Protein AF-A0A1G5Q2S7-F1 (afdb_monomer_lite)

pLDDT: mean 78.2, std 12.42, range [42.72, 90.0]

Radius of gyration: 14.37 Å; chains: 1; bounding box: 30×18×48 Å

Organism: NCBI:txid1156985

Structure (mmCIF, N/CA/C/O backbone):
data_AF-A0A1G5Q2S7-F1
#
_entry.id   AF-A0A1G5Q2S7-F1
#
loop_
_atom_site.group_PDB
_atom_site.id
_atom_site.type_symbol
_atom_site.label_atom_id
_atom_site.label_alt_id
_atom_site.label_comp_id
_atom_site.label_asym_id
_atom_site.label_entity_id
_atom_site.label_seq_id
_atom_site.pdbx_PDB_ins_code
_atom_site.Cartn_x
_atom_site.Cartn_y
_atom_site.Cartn_z
_atom_site.occupancy
_atom_site.B_iso_or_equiv
_atom_site.auth_seq_id
_atom_site.auth_comp_id
_atom_site.auth_asym_id
_atom_site.auth_atom_id
_atom_site.pdbx_PDB_model_num
ATOM 1 N N . MET A 1 1 ? 16.362 -1.936 -5.388 1.00 53.50 1 MET A N 1
ATOM 2 C CA . MET A 1 1 ? 16.734 -0.792 -4.516 1.00 53.50 1 MET A CA 1
ATOM 3 C C . MET A 1 1 ? 15.872 -0.976 -3.285 1.00 53.50 1 MET A C 1
ATOM 5 O O . MET A 1 1 ? 14.707 -1.240 -3.501 1.00 53.50 1 MET A O 1
ATOM 9 N N . ASN A 1 2 ? 16.368 -0.944 -2.045 1.00 68.25 2 ASN A N 1
ATOM 10 C CA . ASN A 1 2 ? 15.500 -1.323 -0.920 1.00 68.25 2 ASN A CA 1
ATOM 11 C C . ASN A 1 2 ? 14.470 -0.213 -0.614 1.00 68.25 2 ASN A C 1
ATOM 13 O O . ASN A 1 2 ? 14.726 0.672 0.201 1.00 68.25 2 ASN A O 1
ATOM 17 N N . THR A 1 3 ? 13.330 -0.241 -1.313 1.00 78.94 3 THR A N 1
ATOM 18 C CA . THR A 1 3 ? 12.233 0.741 -1.238 1.00 78.94 3 THR A CA 1
ATOM 19 C C . THR A 1 3 ? 11.740 0.943 0.197 1.00 78.94 3 THR A C 1
ATOM 21 O O . THR A 1 3 ? 11.370 2.054 0.578 1.00 78.94 3 THR A O 1
ATOM 24 N N . ALA A 1 4 ? 11.863 -0.088 1.040 1.00 75.69 4 ALA A N 1
ATOM 25 C CA . ALA A 1 4 ? 11.543 -0.017 2.460 1.00 75.69 4 ALA A CA 1
ATOM 26 C C . ALA A 1 4 ? 12.395 1.020 3.207 1.00 75.69 4 ALA A C 1
ATOM 28 O O . ALA A 1 4 ? 11.874 1.747 4.044 1.00 75.69 4 ALA A O 1
ATOM 29 N N . ILE A 1 5 ? 13.688 1.152 2.883 1.00 75.81 5 ILE A N 1
ATOM 30 C CA . ILE A 1 5 ? 14.589 2.108 3.552 1.00 75.81 5 ILE A CA 1
ATOM 31 C C . ILE A 1 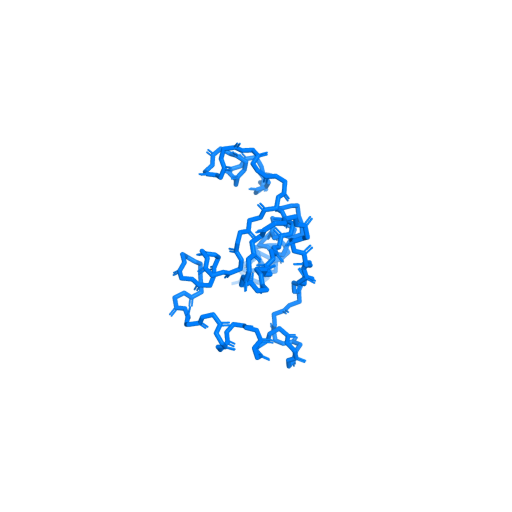5 ? 14.189 3.553 3.233 1.00 75.81 5 ILE A C 1
ATOM 33 O O . ILE A 1 5 ? 14.156 4.395 4.129 1.00 75.81 5 ILE A O 1
ATOM 37 N N . MET A 1 6 ? 13.821 3.826 1.979 1.00 81.12 6 MET A N 1
ATOM 38 C CA . MET A 1 6 ? 13.303 5.133 1.563 1.00 81.12 6 MET A CA 1
ATOM 39 C C . MET A 1 6 ? 11.993 5.461 2.291 1.00 81.12 6 MET A C 1
ATOM 41 O O . MET A 1 6 ? 11.843 6.544 2.852 1.00 81.1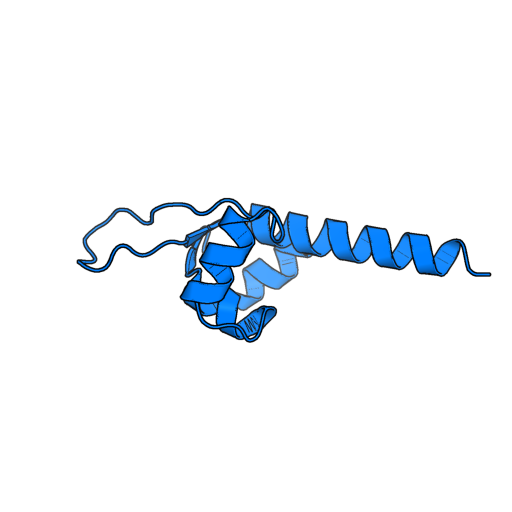2 6 MET A O 1
ATOM 45 N N . MET A 1 7 ? 11.051 4.513 2.322 1.00 78.44 7 MET A N 1
ATOM 46 C CA . MET A 1 7 ? 9.760 4.704 2.986 1.00 78.44 7 MET A CA 1
ATOM 47 C C . MET A 1 7 ? 9.893 4.890 4.493 1.00 78.44 7 MET A C 1
ATOM 49 O O . MET A 1 7 ? 9.211 5.743 5.053 1.00 78.44 7 MET A O 1
ATOM 53 N N . MET A 1 8 ? 10.796 4.157 5.149 1.00 79.88 8 MET A N 1
ATOM 54 C CA . MET A 1 8 ? 11.072 4.348 6.574 1.00 79.88 8 MET A CA 1
ATOM 55 C C . MET A 1 8 ? 11.556 5.771 6.868 1.00 79.88 8 MET A C 1
ATOM 57 O O . MET A 1 8 ? 11.146 6.348 7.870 1.00 79.88 8 MET A O 1
ATOM 61 N N . ALA A 1 9 ? 12.366 6.377 5.997 1.00 82.31 9 ALA A N 1
ATOM 62 C CA . ALA A 1 9 ? 12.773 7.770 6.171 1.00 82.31 9 ALA A CA 1
ATOM 63 C C . ALA A 1 9 ? 11.598 8.753 5.992 1.00 82.31 9 ALA A C 1
ATOM 65 O O . ALA A 1 9 ? 11.457 9.682 6.784 1.00 82.31 9 ALA A O 1
ATOM 66 N N . MET A 1 10 ? 10.733 8.531 4.995 1.00 79.19 10 MET A N 1
ATOM 67 C CA . MET A 1 10 ? 9.592 9.415 4.697 1.00 79.19 10 MET A CA 1
ATOM 68 C C . MET A 1 10 ? 8.483 9.349 5.752 1.00 79.19 10 MET A C 1
ATOM 70 O O . MET A 1 10 ? 7.922 10.375 6.126 1.00 79.19 10 MET A O 1
ATOM 74 N N . TYR A 1 11 ? 8.195 8.153 6.265 1.00 81.88 11 TYR A N 1
ATOM 75 C CA . TYR A 1 11 ? 7.147 7.919 7.262 1.00 81.88 11 TYR A CA 1
ATOM 76 C C . TYR A 1 11 ? 7.700 7.794 8.685 1.00 81.88 11 TYR A C 1
ATOM 78 O O . TYR A 1 11 ? 7.075 7.162 9.529 1.00 81.88 11 TYR A O 1
ATOM 86 N N . ASN A 1 12 ? 8.879 8.360 8.965 1.00 79.75 12 ASN A N 1
ATOM 87 C CA . ASN A 1 12 ? 9.490 8.393 10.301 1.00 79.75 12 ASN A CA 1
ATOM 88 C C . ASN A 1 12 ? 9.525 7.022 11.019 1.00 79.75 12 ASN A C 1
ATOM 90 O O . ASN A 1 12 ? 9.270 6.918 12.213 1.00 79.75 12 ASN A O 1
ATOM 94 N N . ALA A 1 13 ? 9.827 5.961 10.268 1.00 76.56 13 ALA A N 1
ATOM 95 C CA . ALA A 1 13 ? 9.875 4.571 10.719 1.00 76.56 13 ALA A CA 1
ATOM 96 C C . ALA A 1 13 ? 8.570 4.048 11.359 1.00 76.56 13 ALA A C 1
ATOM 98 O O . ALA A 1 13 ? 8.598 3.091 12.134 1.00 76.56 13 ALA A O 1
ATOM 99 N N . GLN A 1 14 ? 7.415 4.630 11.018 1.00 79.50 14 GLN A N 1
ATOM 100 C CA . GLN A 1 14 ? 6.118 4.096 11.427 1.00 79.50 14 GLN A CA 1
ATOM 101 C C . GLN A 1 14 ? 5.892 2.707 10.811 1.00 79.50 14 GLN A C 1
ATOM 103 O O . GLN A 1 14 ? 5.936 2.534 9.594 1.00 79.50 14 GLN A O 1
ATOM 108 N N . ALA A 1 15 ? 5.611 1.711 11.657 1.00 81.94 15 ALA A N 1
ATOM 109 C CA . ALA A 1 15 ? 5.341 0.343 11.208 1.00 81.94 15 ALA A CA 1
ATOM 110 C C . ALA A 1 15 ? 4.024 0.224 10.418 1.00 81.94 15 ALA A C 1
ATOM 112 O O . ALA A 1 15 ? 3.904 -0.623 9.528 1.00 81.94 15 ALA A O 1
ATOM 113 N N . ILE A 1 16 ? 3.046 1.076 10.742 1.00 84.56 16 ILE A N 1
ATOM 114 C CA . ILE A 1 16 ? 1.734 1.137 10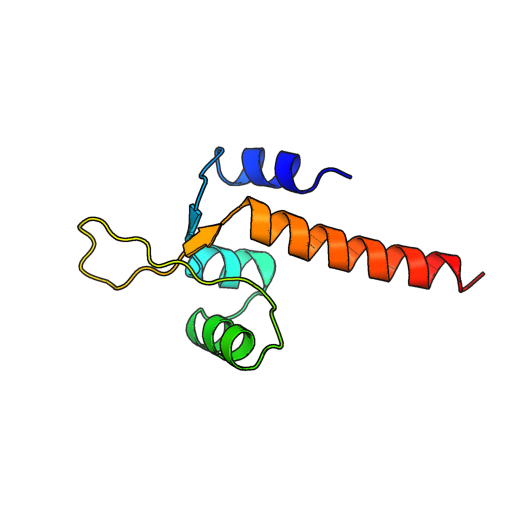.100 1.00 84.56 16 ILE A CA 1
ATOM 115 C C . ILE A 1 16 ? 1.491 2.572 9.633 1.00 84.56 16 ILE A C 1
ATOM 117 O O . ILE A 1 16 ? 1.625 3.516 10.410 1.00 84.56 16 ILE A O 1
ATOM 121 N N . ILE A 1 17 ? 1.126 2.722 8.362 1.00 86.19 17 ILE A N 1
ATOM 122 C CA . ILE A 1 17 ? 0.818 4.003 7.726 1.00 86.19 17 ILE A CA 1
ATOM 123 C C . ILE A 1 17 ? -0.687 4.061 7.471 1.00 86.19 17 ILE A C 1
ATOM 125 O O . ILE A 1 17 ? -1.278 3.082 7.016 1.00 86.19 17 ILE A O 1
ATOM 129 N N . ASP A 1 18 ? -1.314 5.208 7.722 1.00 86.44 18 ASP A N 1
ATOM 130 C CA . ASP A 1 18 ? -2.723 5.426 7.395 1.00 86.44 18 ASP A CA 1
ATOM 131 C C . ASP A 1 18 ? -3.012 5.197 5.909 1.00 86.44 18 ASP A C 1
ATOM 133 O O . ASP A 1 18 ? -2.392 5.803 5.029 1.00 86.44 18 ASP A O 1
ATOM 137 N N . SER A 1 19 ? -4.030 4.382 5.625 1.00 87.19 19 SER A N 1
ATOM 138 C CA . SER A 1 19 ? -4.463 4.120 4.248 1.00 87.19 19 SER A CA 1
ATOM 139 C C . SER A 1 19 ? -4.945 5.384 3.534 1.00 87.19 19 SER A C 1
ATOM 141 O O . SER A 1 19 ? -4.831 5.471 2.316 1.00 87.19 19 SER A O 1
ATOM 143 N N . GLU A 1 20 ? -5.441 6.383 4.270 1.00 86.19 20 GLU A N 1
ATOM 144 C CA . GLU A 1 20 ? -5.833 7.680 3.712 1.00 86.19 20 GLU A CA 1
ATOM 145 C C . GLU A 1 20 ? -4.629 8.493 3.216 1.00 86.19 20 GLU A C 1
ATOM 147 O O . GLU A 1 20 ? -4.713 9.117 2.155 1.00 86.19 20 GLU A O 1
ATOM 152 N N . LYS A 1 21 ? -3.503 8.451 3.942 1.00 85.69 21 LYS A N 1
ATOM 153 C CA . LYS A 1 21 ? -2.255 9.098 3.515 1.00 85.69 21 LYS A CA 1
ATOM 154 C C . LYS A 1 21 ? -1.701 8.413 2.275 1.00 85.69 21 LYS A C 1
ATOM 156 O O . LYS A 1 21 ? -1.415 9.085 1.296 1.00 85.69 21 LYS A O 1
ATOM 161 N N . VAL A 1 22 ? -1.624 7.081 2.286 1.00 86.94 22 VAL A N 1
ATOM 162 C CA . VAL A 1 22 ? -1.134 6.301 1.137 1.00 86.94 22 VAL A CA 1
ATOM 163 C C . VAL A 1 22 ? -2.000 6.535 -0.104 1.00 86.94 22 VAL A C 1
ATOM 165 O O . VAL A 1 22 ? -1.472 6.742 -1.195 1.00 86.94 22 VAL A O 1
ATOM 168 N N . ALA A 1 23 ? -3.327 6.545 0.053 1.00 88.94 23 ALA A N 1
ATOM 169 C CA . ALA A 1 23 ? -4.254 6.772 -1.052 1.00 88.94 23 ALA A CA 1
ATOM 170 C C . ALA A 1 23 ? -4.037 8.132 -1.732 1.00 88.94 23 ALA A C 1
ATOM 172 O O . ALA A 1 23 ? -4.052 8.197 -2.959 1.00 88.94 23 ALA A O 1
ATOM 173 N N . GLN A 1 24 ? -3.814 9.194 -0.956 1.00 87.50 24 GLN A N 1
ATOM 174 C CA . GLN A 1 24 ? -3.592 10.539 -1.492 1.00 87.50 24 GLN A CA 1
ATOM 175 C C . GLN A 1 24 ? -2.177 10.725 -2.047 1.00 87.50 24 GLN A C 1
ATOM 177 O O . GLN A 1 24 ? -2.032 11.249 -3.143 1.00 87.50 24 GLN A O 1
ATOM 182 N N . ASP A 1 25 ? -1.160 10.274 -1.316 1.00 85.81 25 ASP A N 1
ATOM 183 C CA . ASP A 1 25 ? 0.253 10.537 -1.612 1.00 85.81 25 ASP A CA 1
ATOM 184 C C . ASP A 1 25 ? 0.782 9.699 -2.790 1.00 85.81 25 ASP A C 1
ATOM 186 O O . ASP A 1 25 ? 1.553 10.194 -3.604 1.00 85.81 25 ASP A O 1
ATOM 190 N N . TRP A 1 26 ? 0.327 8.446 -2.928 1.00 85.50 26 TRP A N 1
ATOM 191 C CA . TRP A 1 26 ? 0.844 7.519 -3.949 1.00 85.50 26 TRP A CA 1
ATOM 192 C C . TRP A 1 26 ? -0.135 7.183 -5.060 1.00 85.50 26 TRP A C 1
ATOM 194 O O . TRP A 1 26 ? 0.276 6.870 -6.176 1.00 85.50 26 TRP A O 1
ATOM 204 N N . PHE A 1 27 ? -1.427 7.165 -4.745 1.00 85.38 27 PHE A N 1
ATOM 205 C CA . PHE A 1 27 ? -2.450 6.791 -5.713 1.00 85.38 27 PHE A CA 1
ATOM 206 C C . PHE A 1 27 ? -3.228 8.001 -6.229 1.00 85.38 27 PHE A C 1
ATOM 208 O O . PHE A 1 27 ? -3.943 7.848 -7.214 1.00 85.38 27 PHE A O 1
ATOM 215 N N . GLU A 1 28 ? -3.110 9.171 -5.589 1.00 88.44 28 GLU A N 1
ATOM 216 C CA . GLU A 1 28 ? -3.916 10.365 -5.882 1.00 88.44 28 GLU A CA 1
ATOM 217 C C . GLU A 1 28 ? -5.429 10.043 -5.916 1.00 88.44 28 GLU A C 1
ATOM 219 O O . GLU A 1 28 ? -6.218 10.606 -6.677 1.00 88.44 28 GLU A O 1
ATOM 224 N N . LEU A 1 29 ? -5.850 9.080 -5.087 1.00 88.12 29 LEU A N 1
ATOM 225 C CA . LEU A 1 29 ? -7.221 8.587 -4.990 1.00 88.12 29 LEU A CA 1
ATOM 226 C C . LEU A 1 29 ? -7.831 8.940 -3.636 1.00 88.12 29 LEU A C 1
ATOM 228 O O . LEU A 1 29 ? -7.170 8.969 -2.601 1.00 88.12 29 LEU A O 1
ATOM 232 N N . SER A 1 30 ? -9.154 9.093 -3.617 1.00 88.50 30 SER A N 1
ATOM 233 C CA . SER A 1 30 ? -9.905 9.124 -2.363 1.00 88.50 30 SER A CA 1
ATOM 234 C C . SER A 1 30 ? -9.816 7.770 -1.649 1.00 88.50 30 SER A C 1
ATOM 236 O O . SER A 1 30 ? -9.931 6.721 -2.289 1.00 88.50 30 SER A O 1
ATOM 238 N N . VAL A 1 31 ? -9.720 7.788 -0.316 1.00 86.50 31 VAL A N 1
ATOM 239 C CA . VAL A 1 31 ? -9.624 6.586 0.537 1.00 86.50 31 VAL A CA 1
ATOM 240 C C . VAL A 1 31 ? -10.702 5.532 0.236 1.00 86.50 31 VAL A C 1
ATOM 242 O O . VAL A 1 31 ? -10.411 4.339 0.196 1.00 86.50 31 VAL A O 1
ATOM 245 N N . GLY A 1 32 ? -11.931 5.957 -0.086 1.00 87.62 32 GLY A N 1
ATOM 246 C CA . GLY A 1 32 ? -13.018 5.055 -0.483 1.00 87.62 32 GLY A CA 1
ATOM 247 C C . GLY A 1 32 ? -12.724 4.278 -1.772 1.00 87.62 32 GLY A C 1
ATOM 248 O O . GLY A 1 32 ? -12.858 3.055 -1.795 1.00 87.62 32 GLY A O 1
ATOM 249 N N . LYS A 1 33 ? -12.245 4.963 -2.822 1.00 88.56 33 LYS A N 1
ATOM 250 C CA . LYS A 1 33 ? -11.844 4.326 -4.091 1.00 88.56 33 LYS A CA 1
ATOM 251 C C . LYS A 1 33 ? -10.630 3.425 -3.905 1.00 88.56 33 LYS A C 1
ATOM 253 O O . LYS A 1 33 ? -10.531 2.379 -4.538 1.00 88.56 33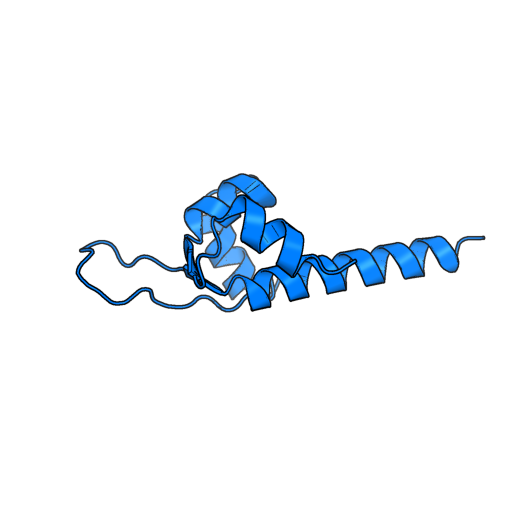 LYS A O 1
ATOM 258 N N . PHE A 1 34 ? -9.710 3.824 -3.034 1.00 88.81 34 PHE A N 1
ATOM 259 C CA . PHE A 1 34 ? -8.542 3.024 -2.705 1.00 88.81 34 PHE A CA 1
ATOM 260 C C . PHE A 1 34 ? -8.937 1.705 -2.024 1.00 88.81 34 PHE A C 1
ATOM 262 O O . PHE A 1 34 ? -8.541 0.635 -2.483 1.00 88.81 34 PHE A O 1
ATOM 269 N N . HIS A 1 35 ? -9.807 1.748 -1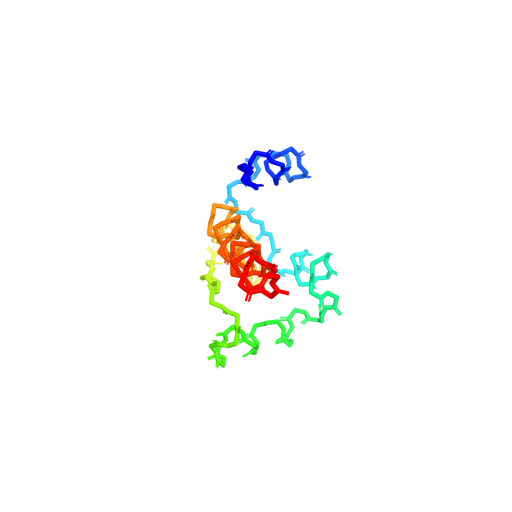.008 1.00 87.25 35 HIS A N 1
ATOM 270 C CA . HIS A 1 35 ? -10.334 0.533 -0.370 1.00 87.25 35 HIS A CA 1
ATOM 271 C C . HIS A 1 35 ? -11.138 -0.332 -1.343 1.00 87.25 35 HIS A C 1
ATOM 273 O O . HIS A 1 35 ? -11.047 -1.556 -1.280 1.00 87.25 35 HIS A O 1
ATOM 279 N N . GLU A 1 36 ? -11.910 0.275 -2.245 1.00 89.94 36 GLU A N 1
ATOM 280 C CA . GLU A 1 36 ? -12.643 -0.452 -3.285 1.00 89.94 36 GLU A CA 1
ATOM 281 C C . GLU A 1 36 ? -11.694 -1.185 -4.240 1.00 89.94 36 GLU A C 1
ATOM 283 O O . GLU A 1 36 ? -11.886 -2.369 -4.500 1.00 89.94 36 GLU A O 1
ATOM 288 N N . LYS A 1 37 ? -10.614 -0.536 -4.690 1.00 88.38 37 LYS A N 1
ATOM 289 C CA . LYS A 1 37 ? -9.589 -1.167 -5.536 1.00 88.38 37 LYS A CA 1
ATOM 290 C C . LYS A 1 37 ? -8.837 -2.293 -4.833 1.00 88.38 37 LYS A C 1
ATOM 292 O O . LYS A 1 37 ? -8.508 -3.285 -5.484 1.00 88.38 37 LYS A O 1
ATOM 297 N N . ILE A 1 38 ? -8.591 -2.166 -3.529 1.00 89.06 38 ILE A N 1
ATOM 298 C CA . ILE A 1 38 ? -8.013 -3.251 -2.727 1.00 89.06 38 ILE A CA 1
ATOM 299 C C . ILE A 1 38 ? -8.980 -4.436 -2.668 1.00 89.06 38 ILE A C 1
ATOM 301 O O . ILE A 1 38 ? -8.602 -5.561 -2.982 1.00 89.06 38 ILE A O 1
ATOM 305 N N . ARG A 1 39 ? -10.255 -4.181 -2.350 1.00 85.31 39 ARG A N 1
ATOM 306 C CA . ARG A 1 39 ? -11.307 -5.213 -2.313 1.00 85.31 39 ARG A CA 1
ATOM 307 C C . ARG A 1 39 ? -11.533 -5.880 -3.669 1.00 85.31 39 ARG A C 1
ATOM 309 O O . ARG A 1 39 ? -11.797 -7.074 -3.718 1.00 85.31 39 ARG A O 1
ATOM 316 N N . ALA A 1 40 ? -11.404 -5.124 -4.755 1.00 90.00 40 ALA A N 1
ATOM 317 C CA . ALA A 1 40 ? -11.487 -5.629 -6.121 1.00 90.00 40 ALA A CA 1
ATOM 318 C C . ALA A 1 40 ? -10.234 -6.416 -6.557 1.00 90.00 40 ALA A C 1
ATOM 320 O O . ALA A 1 40 ? -10.189 -6.906 -7.682 1.00 90.00 40 ALA A O 1
ATOM 321 N N . GLY A 1 41 ? -9.197 -6.501 -5.714 1.00 85.81 41 GLY A N 1
ATOM 322 C CA . GLY A 1 41 ? -7.943 -7.190 -6.021 1.00 85.81 41 GLY A CA 1
ATOM 323 C C . GLY A 1 41 ? -7.044 -6.460 -7.024 1.00 85.81 41 GLY A C 1
ATOM 324 O O . GLY A 1 41 ? -6.041 -7.021 -7.460 1.00 85.81 41 GLY A O 1
ATOM 325 N N . GLN A 1 42 ? -7.374 -5.213 -7.386 1.00 86.31 42 GLN A N 1
ATOM 326 C CA . GLN A 1 42 ? -6.543 -4.377 -8.262 1.00 86.31 42 GLN A CA 1
ATOM 327 C C . GLN A 1 42 ? -5.289 -3.878 -7.535 1.00 86.31 42 GLN A C 1
ATOM 329 O O . GLN A 1 42 ? -4.249 -3.692 -8.157 1.00 86.31 42 GLN A O 1
ATOM 334 N N . ILE A 1 43 ? -5.393 -3.656 -6.221 1.00 86.44 43 ILE A N 1
ATOM 335 C CA . ILE A 1 43 ? -4.279 -3.268 -5.354 1.00 86.44 43 ILE A CA 1
ATOM 336 C C . ILE A 1 43 ? -4.116 -4.371 -4.312 1.00 86.44 43 ILE A C 1
ATOM 338 O O . ILE A 1 43 ? -4.946 -4.522 -3.419 1.00 86.44 43 ILE A O 1
ATOM 342 N N . LYS A 1 44 ? -3.052 -5.163 -4.434 1.00 85.69 44 LYS A N 1
ATOM 343 C CA . LYS A 1 44 ? -2.774 -6.294 -3.539 1.00 85.69 44 LYS A CA 1
ATOM 344 C C . LYS A 1 44 ? -2.045 -5.827 -2.278 1.00 85.69 44 LYS A C 1
ATOM 346 O O . LYS A 1 44 ? -0.922 -6.241 -2.030 1.00 85.69 44 LYS A O 1
ATOM 351 N N . LEU A 1 45 ? -2.675 -4.933 -1.518 1.00 87.00 45 LEU A N 1
ATOM 352 C CA . LEU A 1 45 ? -2.153 -4.451 -0.239 1.00 87.00 45 LEU A CA 1
ATOM 353 C C . LEU A 1 45 ? -3.062 -4.915 0.904 1.00 87.00 45 LEU A C 1
ATOM 355 O O . LEU A 1 45 ? -4.276 -4.695 0.825 1.00 87.00 45 LEU A O 1
ATOM 359 N N . PRO A 1 46 ? -2.517 -5.537 1.964 1.00 83.38 46 PRO A N 1
ATOM 360 C CA . PRO A 1 46 ? -3.305 -5.899 3.130 1.00 83.38 46 PRO A CA 1
ATOM 361 C C . PRO A 1 46 ? -3.713 -4.635 3.894 1.00 83.38 46 PRO A C 1
ATOM 363 O O . PRO A 1 46 ? -2.882 -3.798 4.246 1.00 83.38 46 PRO A O 1
ATOM 366 N N . LEU A 1 47 ? -5.015 -4.499 4.153 1.00 85.38 47 LEU A N 1
ATOM 367 C CA . LEU A 1 47 ? -5.533 -3.480 5.061 1.00 85.38 47 LEU A CA 1
ATOM 368 C C . LEU A 1 47 ? -5.528 -4.044 6.474 1.00 85.38 47 LEU A C 1
ATOM 370 O O . LEU A 1 47 ? -6.188 -5.050 6.739 1.00 85.38 47 LEU A O 1
ATOM 374 N N . VAL A 1 48 ? -4.833 -3.361 7.374 1.00 85.00 48 VAL A N 1
ATOM 375 C CA . VAL A 1 48 ? -4.828 -3.682 8.799 1.00 85.00 48 VAL A CA 1
ATOM 376 C C . VAL A 1 48 ? -5.709 -2.708 9.559 1.00 85.00 48 VAL A C 1
ATOM 378 O O . VAL A 1 48 ? -5.784 -1.524 9.231 1.00 85.00 48 VAL A O 1
ATOM 381 N N . LEU A 1 49 ? -6.429 -3.213 10.555 1.00 79.50 49 LEU A N 1
ATOM 382 C CA . LEU A 1 49 ? -7.161 -2.359 11.479 1.00 79.50 49 LEU A CA 1
ATOM 383 C C . LEU A 1 49 ? -6.159 -1.780 12.473 1.00 79.50 49 LEU A C 1
ATOM 385 O O . LEU A 1 49 ? -5.386 -2.521 13.075 1.00 79.50 49 LEU A O 1
ATOM 389 N N . ILE A 1 50 ? -6.155 -0.458 12.612 1.00 73.12 50 ILE A N 1
ATOM 390 C CA . ILE A 1 50 ? -5.390 0.213 13.657 1.00 73.12 50 ILE A CA 1
ATOM 391 C C . ILE A 1 50 ? -6.313 0.255 14.876 1.00 73.12 50 ILE A C 1
ATOM 393 O O . ILE A 1 50 ? -7.169 1.133 14.980 1.00 73.12 50 ILE A O 1
ATOM 397 N N . GLU A 1 51 ? -6.216 -0.743 15.752 1.00 61.44 51 GLU A N 1
ATOM 398 C CA . GLU A 1 51 ? -6.946 -0.746 17.022 1.00 61.44 51 GLU A CA 1
ATOM 399 C C . GLU A 1 51 ? -6.105 -0.083 18.114 1.00 61.44 51 GLU A C 1
ATOM 401 O O . GLU A 1 51 ? -5.161 -0.687 18.603 1.00 61.44 51 GLU A O 1
ATOM 406 N N . GLU A 1 52 ? -6.460 1.150 18.486 1.00 52.94 52 GLU A N 1
ATOM 407 C CA . GLU A 1 52 ? -6.359 1.697 19.850 1.00 52.94 52 GLU A CA 1
ATOM 408 C C . GLU A 1 52 ? -7.032 3.089 19.858 1.00 52.94 52 GLU A C 1
ATOM 410 O O . GLU A 1 52 ? -6.625 4.003 19.148 1.00 52.94 52 GLU A O 1
ATOM 415 N N . GLU A 1 53 ? -8.128 3.248 20.601 1.00 47.56 53 GLU A N 1
ATOM 416 C CA . GLU A 1 53 ? -8.707 4.534 21.052 1.00 47.56 53 GLU A CA 1
ATOM 417 C C . GLU A 1 53 ? -9.239 5.579 20.033 1.00 47.56 53 GLU A C 1
ATOM 419 O O . GLU A 1 53 ? -9.908 6.530 20.438 1.00 47.56 53 GLU A O 1
ATOM 424 N N . SER A 1 54 ? -9.067 5.440 18.716 1.00 47.47 54 SER A N 1
ATOM 425 C CA . SER A 1 54 ? -9.641 6.414 17.768 1.00 47.47 54 SER A CA 1
ATOM 426 C C . SER A 1 54 ? -11.035 5.997 17.282 1.00 47.47 54 SER A C 1
ATOM 428 O O . SER A 1 54 ? -11.194 5.026 16.549 1.00 47.47 54 SER A O 1
ATOM 430 N N . GLN A 1 55 ? -12.070 6.760 17.651 1.00 47.62 55 GLN A N 1
ATOM 431 C CA . GLN A 1 55 ? -13.495 6.549 17.313 1.00 47.62 55 GLN A CA 1
ATOM 432 C C . GLN A 1 55 ? -13.838 6.516 15.803 1.00 47.62 55 GLN A C 1
ATOM 434 O O . GLN A 1 55 ? -15.006 6.424 15.425 1.00 47.62 55 GLN A O 1
ATOM 439 N N . LYS A 1 56 ? -12.849 6.595 14.913 1.00 54.84 56 LYS A N 1
ATOM 440 C CA . LYS A 1 56 ? -13.002 6.414 13.468 1.00 54.84 56 LYS A CA 1
ATOM 441 C C . LYS A 1 56 ? -12.213 5.166 13.114 1.00 54.84 56 LYS A C 1
ATOM 443 O O . LYS A 1 56 ? -11.022 5.157 13.373 1.00 54.84 56 LYS A O 1
ATOM 448 N N . CYS A 1 57 ? -12.850 4.140 12.546 1.00 55.41 57 CYS A N 1
ATOM 449 C CA . CYS A 1 57 ? -12.214 2.885 12.124 1.00 55.41 57 CYS A CA 1
ATOM 450 C C . CYS A 1 57 ? -11.039 3.127 11.151 1.00 55.41 57 CYS A C 1
ATOM 452 O O . CYS A 1 57 ? -11.191 2.993 9.932 1.00 55.41 57 CYS A O 1
ATOM 454 N N . ALA A 1 58 ? -9.883 3.519 11.679 1.00 65.75 58 ALA A N 1
ATOM 455 C CA . ALA A 1 58 ? -8.696 3.853 10.924 1.00 65.75 58 ALA A CA 1
ATOM 456 C C . ALA A 1 58 ? -8.106 2.553 10.383 1.00 65.75 58 ALA A C 1
ATOM 458 O O . ALA A 1 58 ? -7.815 1.609 11.121 1.00 65.75 58 ALA A O 1
ATOM 459 N N . LYS A 1 59 ? -7.990 2.482 9.058 1.00 81.75 59 LYS A N 1
ATOM 460 C CA . LYS A 1 59 ? -7.342 1.361 8.383 1.00 81.75 59 LYS A CA 1
ATOM 461 C C . LYS A 1 59 ? -5.941 1.790 8.007 1.00 81.75 59 LYS A C 1
ATOM 463 O O . LYS A 1 59 ? -5.772 2.808 7.333 1.00 81.75 59 LYS A O 1
ATOM 468 N N . GLY A 1 60 ? -4.968 0.996 8.407 1.00 85.56 60 GLY A N 1
ATOM 469 C CA . GLY A 1 60 ? -3.572 1.163 8.064 1.00 85.56 60 GLY A CA 1
ATOM 470 C C . GLY A 1 60 ? -3.108 0.168 7.013 1.00 85.56 60 GLY A C 1
ATOM 471 O O . GLY A 1 60 ? -3.820 -0.769 6.647 1.00 85.56 60 GLY A O 1
ATOM 472 N N . ILE A 1 61 ? -1.889 0.381 6.541 1.00 87.88 61 ILE A N 1
ATOM 473 C CA . ILE A 1 61 ? -1.116 -0.551 5.725 1.00 87.88 61 ILE A CA 1
ATOM 474 C C . ILE A 1 61 ? 0.255 -0.682 6.379 1.00 87.88 61 ILE A C 1
ATOM 476 O O . ILE A 1 61 ? 0.842 0.315 6.809 1.00 87.88 61 ILE A O 1
ATOM 48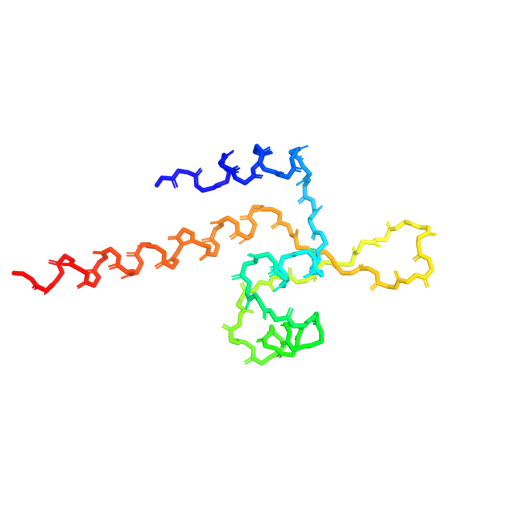0 N N . HIS A 1 62 ? 0.768 -1.905 6.463 1.00 87.38 62 HIS A N 1
ATOM 481 C CA . HIS A 1 62 ? 2.134 -2.125 6.916 1.00 87.38 62 HIS A CA 1
ATOM 482 C C . HIS A 1 62 ? 3.125 -1.523 5.923 1.00 87.38 62 HIS A C 1
ATOM 484 O O . HIS A 1 62 ? 3.056 -1.778 4.720 1.00 87.38 62 HIS A O 1
ATOM 490 N N . LEU A 1 63 ? 4.083 -0.751 6.436 1.00 86.00 63 LEU A N 1
ATOM 491 C CA . LEU A 1 63 ? 5.111 -0.118 5.609 1.00 86.00 63 LEU A CA 1
ATOM 492 C C . LEU A 1 63 ? 5.880 -1.149 4.773 1.00 86.00 63 LEU A C 1
ATOM 494 O O . LEU A 1 63 ? 6.203 -0.888 3.618 1.00 86.00 63 LEU A O 1
ATOM 498 N N . ILE A 1 64 ? 6.142 -2.325 5.348 1.00 85.19 64 ILE A N 1
ATOM 499 C CA . ILE A 1 64 ? 6.869 -3.414 4.687 1.00 85.19 64 ILE A CA 1
ATOM 500 C C . ILE A 1 64 ? 6.067 -3.968 3.506 1.00 85.19 64 ILE A C 1
ATOM 502 O O . ILE A 1 64 ? 6.604 -4.028 2.405 1.00 85.19 64 ILE A O 1
ATOM 506 N N . ASP A 1 65 ? 4.787 -4.300 3.703 1.00 87.50 65 ASP A N 1
ATOM 507 C CA . ASP A 1 65 ? 3.909 -4.754 2.615 1.00 87.50 65 ASP A CA 1
ATOM 508 C C . ASP A 1 65 ? 3.802 -3.707 1.501 1.00 87.50 65 ASP A C 1
ATOM 510 O O . ASP A 1 65 ? 3.788 -4.035 0.314 1.00 87.50 65 ASP A O 1
ATOM 514 N N . PHE A 1 66 ? 3.756 -2.424 1.871 1.00 87.00 66 PHE A N 1
ATOM 515 C CA . PHE A 1 66 ? 3.706 -1.357 0.884 1.00 87.00 66 PHE A CA 1
ATOM 516 C C . PHE A 1 66 ? 5.010 -1.230 0.090 1.00 87.00 66 PHE A C 1
ATOM 518 O O . PHE A 1 66 ? 4.982 -1.095 -1.134 1.00 87.00 66 PHE A O 1
ATOM 525 N N . ALA A 1 67 ? 6.153 -1.324 0.767 1.00 86.88 67 ALA A N 1
ATOM 526 C CA . ALA A 1 67 ? 7.457 -1.306 0.125 1.00 86.88 67 ALA A CA 1
ATOM 527 C C . ALA A 1 67 ? 7.648 -2.493 -0.829 1.00 86.88 67 ALA A C 1
ATOM 529 O O . ALA A 1 67 ? 8.159 -2.299 -1.933 1.00 86.88 67 ALA A O 1
ATOM 530 N N . ASP A 1 68 ? 7.207 -3.688 -0.429 1.00 87.50 68 ASP A N 1
ATOM 531 C CA . ASP A 1 68 ? 7.258 -4.900 -1.252 1.00 87.50 68 ASP A CA 1
ATOM 532 C C . ASP A 1 68 ? 6.406 -4.752 -2.521 1.00 87.50 68 ASP A C 1
ATOM 534 O O . ASP A 1 68 ? 6.874 -5.013 -3.628 1.00 87.50 68 ASP A O 1
ATOM 538 N N . TYR A 1 69 ? 5.196 -4.196 -2.395 1.00 87.44 69 TYR A N 1
ATOM 539 C CA . TYR A 1 69 ? 4.322 -3.916 -3.536 1.00 87.44 69 TYR A CA 1
ATOM 540 C C . TYR A 1 69 ? 4.959 -2.970 -4.568 1.00 87.44 69 TYR A C 1
ATOM 542 O O . TYR A 1 69 ? 4.859 -3.205 -5.778 1.00 87.44 69 TYR A O 1
ATOM 550 N N . ILE A 1 70 ? 5.613 -1.895 -4.114 1.00 84.31 70 ILE A N 1
ATOM 551 C CA . ILE A 1 70 ? 6.294 -0.952 -5.013 1.00 84.31 70 ILE A CA 1
ATOM 552 C C . ILE A 1 70 ? 7.526 -1.602 -5.654 1.00 84.31 70 ILE A C 1
ATOM 554 O O . ILE A 1 70 ? 7.738 -1.432 -6.857 1.00 84.31 70 ILE A O 1
ATOM 558 N N . ASP A 1 71 ? 8.309 -2.372 -4.893 1.00 84.50 71 ASP A N 1
ATOM 559 C CA . ASP A 1 71 ? 9.489 -3.062 -5.424 1.00 84.50 71 ASP A CA 1
ATOM 560 C C . ASP A 1 71 ? 9.101 -4.101 -6.485 1.00 84.50 71 ASP A C 1
ATOM 562 O O . ASP A 1 71 ? 9.666 -4.097 -7.579 1.00 84.50 71 ASP A O 1
ATOM 566 N N . ALA A 1 72 ? 8.053 -4.893 -6.237 1.00 83.94 72 ALA A N 1
ATOM 567 C CA . ALA A 1 72 ? 7.506 -5.847 -7.200 1.00 83.94 72 ALA A CA 1
ATOM 568 C C . ALA A 1 72 ? 7.059 -5.167 -8.505 1.00 83.94 72 ALA A C 1
ATOM 570 O O . ALA A 1 72 ? 7.307 -5.674 -9.603 1.00 83.94 72 ALA A O 1
ATOM 571 N N . ARG A 1 73 ? 6.436 -3.986 -8.407 1.00 81.12 73 ARG A N 1
ATOM 572 C CA . ARG A 1 73 ? 6.021 -3.206 -9.579 1.00 81.12 73 ARG A CA 1
ATOM 573 C C . ARG A 1 73 ? 7.220 -2.643 -10.347 1.00 81.12 73 ARG A C 1
ATOM 575 O O . ARG A 1 73 ? 7.257 -2.751 -11.569 1.00 81.12 73 ARG A O 1
ATOM 582 N N . HIS A 1 74 ? 8.218 -2.099 -9.654 1.00 80.06 74 HIS A N 1
ATOM 583 C CA . HIS A 1 74 ? 9.452 -1.607 -10.277 1.00 80.06 74 HIS A CA 1
ATOM 584 C C . HIS A 1 74 ? 10.275 -2.727 -10.925 1.00 80.06 74 HIS A C 1
ATOM 586 O O . HIS A 1 74 ? 10.854 -2.518 -11.992 1.00 80.06 74 HIS A O 1
ATOM 592 N N . ALA A 1 75 ? 10.324 -3.912 -10.313 1.00 76.38 75 ALA A N 1
ATOM 593 C CA . ALA A 1 75 ? 10.972 -5.083 -10.890 1.00 76.38 75 ALA A CA 1
ATOM 594 C C . ALA A 1 75 ? 10.293 -5.490 -12.205 1.00 76.38 75 ALA A C 1
ATOM 596 O O . ALA A 1 75 ? 10.975 -5.649 -13.214 1.00 76.38 75 ALA A O 1
ATOM 597 N N . ALA A 1 76 ? 8.957 -5.553 -12.231 1.00 72.06 76 ALA A N 1
ATOM 598 C CA . ALA A 1 76 ? 8.204 -5.863 -13.445 1.00 72.06 76 ALA A CA 1
ATOM 599 C C . ALA A 1 76 ? 8.449 -4.843 -14.577 1.00 72.06 76 ALA A C 1
ATOM 601 O O . ALA A 1 76 ? 8.642 -5.231 -15.728 1.00 72.06 76 ALA A O 1
ATOM 602 N N . GLU A 1 77 ? 8.500 -3.543 -14.266 1.00 68.50 77 GLU A N 1
ATOM 603 C CA . GLU A 1 77 ? 8.804 -2.511 -15.270 1.00 68.50 77 GLU A CA 1
ATOM 604 C C . GLU A 1 77 ? 10.257 -2.561 -15.761 1.00 68.50 77 GLU A C 1
ATOM 606 O O . GLU A 1 77 ? 10.538 -2.277 -16.929 1.00 68.50 77 GLU A O 1
ATOM 611 N N . LYS A 1 78 ? 11.194 -2.943 -14.888 1.00 63.41 78 LYS A N 1
ATOM 612 C CA . LYS A 1 78 ? 12.603 -3.105 -15.250 1.00 63.41 78 LYS A CA 1
ATOM 613 C C . LYS A 1 78 ? 12.813 -4.293 -16.189 1.00 63.41 78 LYS A C 1
ATOM 615 O O . LYS A 1 78 ? 13.530 -4.141 -17.175 1.00 63.41 78 LYS A O 1
ATOM 620 N N . GLU A 1 79 ? 12.166 -5.425 -15.924 1.00 61.59 79 GLU A N 1
ATOM 621 C CA . GLU A 1 79 ? 12.208 -6.607 -16.797 1.00 61.59 79 GLU A CA 1
ATOM 622 C C . GLU A 1 79 ? 11.590 -6.303 -18.172 1.00 61.59 79 GLU A C 1
ATOM 624 O O . GLU A 1 79 ? 12.173 -6.640 -19.203 1.00 61.59 79 GLU A O 1
ATOM 629 N N . LEU A 1 80 ? 10.471 -5.567 -18.210 1.00 60.19 80 LEU A N 1
ATOM 630 C CA . LEU A 1 80 ? 9.838 -5.139 -19.462 1.00 60.19 80 LEU A CA 1
ATOM 631 C C . LEU A 1 80 ? 10.745 -4.214 -20.292 1.00 60.19 80 LEU A C 1
ATOM 633 O O . LEU A 1 80 ? 10.782 -4.317 -21.516 1.00 60.19 80 LEU A O 1
ATOM 637 N N . LYS A 1 81 ? 11.512 -3.333 -19.636 1.00 58.78 81 LYS A N 1
ATOM 638 C CA . LYS A 1 81 ? 12.521 -2.493 -20.302 1.00 58.78 81 LYS A CA 1
ATOM 639 C C . LYS A 1 81 ? 13.733 -3.282 -20.796 1.00 58.78 81 LYS A C 1
ATOM 641 O O . LYS A 1 81 ? 14.314 -2.890 -21.802 1.00 58.78 81 LYS A O 1
ATOM 646 N N . LEU A 1 82 ? 14.126 -4.353 -20.105 1.00 59.47 82 LEU A N 1
ATOM 647 C CA . LEU A 1 82 ? 15.274 -5.182 -20.488 1.00 59.47 82 LEU A CA 1
ATOM 648 C C . LEU A 1 82 ? 14.965 -6.137 -21.649 1.00 59.47 82 LEU A C 1
ATOM 650 O O . LEU A 1 82 ? 15.859 -6.427 -22.433 1.00 59.47 82 LEU A O 1
ATOM 654 N N . MET A 1 83 ? 13.718 -6.598 -21.784 1.00 58.41 83 MET A N 1
ATOM 655 C CA . MET A 1 83 ? 13.285 -7.457 -22.900 1.00 58.41 83 MET A CA 1
ATOM 656 C C . MET A 1 83 ? 12.931 -6.680 -24.180 1.00 58.41 83 MET A C 1
ATOM 658 O O . MET A 1 83 ? 12.615 -7.288 -25.200 1.00 58.41 83 MET A O 1
ATOM 662 N N . GLY A 1 84 ? 12.957 -5.346 -24.133 1.00 55.16 84 GLY A N 1
ATOM 663 C CA . GLY A 1 84 ? 12.625 -4.462 -25.252 1.00 55.16 84 GLY A CA 1
ATOM 664 C C . GLY A 1 84 ? 13.823 -3.939 -26.049 1.00 55.16 84 GLY A C 1
ATOM 665 O O . GLY A 1 84 ? 13.674 -2.893 -26.680 1.00 55.16 84 GLY A O 1
ATOM 666 N N . HIS A 1 85 ? 14.991 -4.593 -25.998 1.00 42.72 85 HIS A N 1
ATOM 667 C CA . HIS A 1 85 ? 16.208 -4.106 -26.654 1.00 42.72 85 HIS A CA 1
ATOM 668 C C . HIS A 1 85 ? 16.985 -5.180 -27.420 1.00 42.72 85 HIS A C 1
ATOM 670 O O . HIS A 1 85 ? 16.986 -6.348 -26.974 1.00 42.72 85 HIS A O 1
#

Secondary structure (DSSP, 8-state):
--HHHHHHHHTTT-SEEEHHHHHHHHH---HHHHHHHHHTTSS--PPEE--SS-SS--EEEEHHHHHHHHHHHHHHHHHHHHTT-

Sequence (85 aa):
MNTAIMMMAMYNAQAIIDSEKVAQDWFELSVGKFHEKIRAGQIKLPLVLIEEESQKCAKGIHLIDFADYIDARHAAEKELKLMGH

InterPro domains:
  IPR020518 Transcription regulator PrtN [PF11112] (3-75)

Foldseek 3Di:
DQLLVVLCVVVVNDQWAFLQCCCCVPVVHGSVVSVVCCVVVVQVFDWDFPDDDDPDRTTITGSNSVSVSVVVVVVVVVVVVVVPD